Protein AF-A0A2D6GJ20-F1 (afdb_monomer_lite)

Secondary structure (DSSP, 8-state):
-GGG-HHHHS---TTTS----TT-----PPPHHHHHHHHHHHHHHTT---SSPPPP---

Structure (mmCIF, N/CA/C/O backbone):
data_AF-A0A2D6GJ20-F1
#
_entry.id   AF-A0A2D6GJ20-F1
#
loop_
_atom_site.group_PDB
_atom_site.id
_atom_site.type_symbol
_atom_site.label_atom_id
_atom_site.label_alt_id
_atom_site.label_comp_id
_atom_site.label_asym_id
_atom_site.label_entity_id
_atom_site.label_seq_id
_atom_site.pdbx_PDB_ins_code
_atom_site.Cartn_x
_atom_site.Cartn_y
_atom_site.Cartn_z
_atom_site.occupancy
_atom_site.B_iso_or_equiv
_atom_site.auth_seq_id
_atom_site.auth_comp_id
_atom_site.auth_asym_id
_atom_site.auth_atom_id
_atom_site.pdbx_PDB_model_num
ATOM 1 N N . GLY A 1 1 ? 32.293 -22.131 -23.999 1.00 57.81 1 GLY A N 1
ATOM 2 C CA . GLY A 1 1 ? 31.977 -21.433 -25.258 1.00 57.81 1 GLY A CA 1
ATOM 3 C C . GLY A 1 1 ? 32.015 -19.940 -25.024 1.00 57.81 1 GLY A C 1
ATOM 4 O O . GLY A 1 1 ? 31.242 -19.452 -24.215 1.00 57.81 1 GLY A O 1
ATOM 5 N N . ILE A 1 2 ? 32.932 -19.230 -25.683 1.00 62.91 2 ILE A N 1
ATOM 6 C CA . ILE A 1 2 ? 33.125 -17.771 -25.553 1.00 62.91 2 ILE A CA 1
ATOM 7 C C . ILE A 1 2 ? 31.881 -16.966 -25.976 1.00 62.91 2 ILE A C 1
ATOM 9 O O . ILE A 1 2 ? 31.646 -15.880 -25.459 1.00 62.91 2 ILE A O 1
ATOM 13 N N . PHE A 1 3 ? 31.050 -17.528 -26.857 1.00 61.53 3 PHE A N 1
ATOM 14 C CA . PHE A 1 3 ? 29.945 -16.825 -27.509 1.00 61.53 3 PHE A CA 1
ATOM 15 C C . PHE A 1 3 ? 28.696 -16.586 -26.652 1.00 61.53 3 PHE A C 1
ATOM 17 O O . PHE A 1 3 ? 27.867 -15.781 -27.044 1.00 61.53 3 PHE A O 1
ATOM 24 N N . LEU A 1 4 ? 28.532 -17.263 -25.512 1.00 77.75 4 LEU A N 1
ATOM 25 C CA . LEU A 1 4 ? 27.374 -17.083 -24.616 1.00 77.75 4 LEU A CA 1
ATOM 26 C C . LEU A 1 4 ? 27.785 -16.515 -23.252 1.00 77.75 4 LEU A C 1
ATOM 28 O O . LEU A 1 4 ? 27.054 -16.648 -22.278 1.00 77.75 4 LEU A O 1
ATOM 32 N N . SER A 1 5 ? 28.969 -15.900 -23.167 1.00 72.50 5 SER A N 1
ATOM 33 C CA . SER A 1 5 ? 29.457 -15.253 -21.949 1.00 72.50 5 SER A CA 1
ATOM 34 C C . SER A 1 5 ? 28.682 -13.949 -21.705 1.00 72.50 5 SER A C 1
ATOM 36 O O . SER A 1 5 ? 28.856 -12.991 -22.467 1.00 72.50 5 SER A O 1
ATOM 38 N N . PRO A 1 6 ? 27.863 -13.856 -20.638 1.00 70.56 6 PRO A N 1
ATOM 39 C CA . PRO A 1 6 ? 27.071 -12.655 -20.377 1.00 70.56 6 PRO A CA 1
ATOM 40 C C . PRO A 1 6 ? 27.953 -11.428 -20.121 1.00 70.56 6 PRO A C 1
ATOM 42 O O . PRO A 1 6 ? 27.623 -10.331 -20.549 1.00 70.56 6 PRO A O 1
ATOM 45 N N . THR A 1 7 ? 29.121 -11.618 -19.503 1.00 70.44 7 THR A N 1
ATOM 46 C CA . THR A 1 7 ? 30.081 -10.550 -19.188 1.00 70.44 7 THR A CA 1
ATOM 47 C C . THR A 1 7 ? 30.814 -9.974 -20.403 1.00 70.44 7 THR A C 1
ATOM 49 O O . THR A 1 7 ? 31.369 -8.885 -20.288 1.00 70.44 7 THR A O 1
ATOM 52 N N . ARG A 1 8 ? 30.826 -10.666 -21.556 1.00 70.44 8 ARG A N 1
ATOM 53 C CA . ARG A 1 8 ? 31.392 -10.147 -22.818 1.00 70.44 8 ARG A CA 1
ATOM 54 C C . ARG A 1 8 ? 30.347 -9.680 -23.829 1.00 70.44 8 ARG A C 1
ATOM 56 O O . ARG A 1 8 ? 30.678 -8.828 -24.645 1.00 70.44 8 ARG A O 1
ATOM 63 N N . ASN A 1 9 ? 29.123 -10.208 -23.782 1.00 77.75 9 ASN A N 1
ATOM 64 C CA . ASN A 1 9 ? 28.081 -9.873 -24.759 1.00 77.75 9 ASN A CA 1
ATOM 65 C C . ASN A 1 9 ? 27.080 -8.815 -24.279 1.00 77.75 9 ASN A C 1
ATOM 67 O O . ASN A 1 9 ? 26.521 -8.106 -25.113 1.00 77.75 9 ASN A O 1
ATOM 71 N N . LEU A 1 10 ? 26.804 -8.710 -22.972 1.00 80.44 10 LEU A N 1
ATOM 72 C CA . LEU A 1 10 ? 25.883 -7.689 -22.465 1.00 80.44 10 LEU A CA 1
ATOM 73 C C . LEU A 1 10 ? 26.608 -6.365 -22.225 1.00 80.44 10 LEU A C 1
ATOM 75 O O . LEU A 1 10 ? 27.703 -6.315 -21.667 1.00 80.44 10 LEU A O 1
ATOM 79 N N . ALA A 1 11 ? 25.941 -5.272 -22.589 1.00 79.31 11 ALA A N 1
ATOM 80 C CA . ALA A 1 11 ? 26.407 -3.929 -22.284 1.00 79.31 11 ALA A CA 1
ATOM 81 C C . ALA A 1 11 ? 26.333 -3.658 -20.772 1.00 79.31 11 ALA A C 1
ATOM 83 O O . ALA A 1 11 ? 25.276 -3.812 -20.157 1.00 79.31 11 ALA A O 1
ATOM 84 N N . ASN A 1 12 ? 27.432 -3.177 -20.181 1.00 78.38 12 ASN A N 1
ATOM 85 C CA . ASN A 1 12 ? 27.444 -2.676 -18.805 1.00 78.38 12 ASN A CA 1
ATOM 86 C C . ASN A 1 12 ? 26.850 -1.259 -18.749 1.00 78.38 12 ASN A C 1
ATOM 88 O O . ASN A 1 12 ? 27.554 -0.268 -18.575 1.00 78.38 12 ASN A O 1
ATOM 92 N N . ASN A 1 13 ? 25.536 -1.167 -18.933 1.00 86.56 13 ASN A N 1
ATOM 93 C CA . ASN A 1 13 ? 24.795 0.096 -18.972 1.00 86.56 13 ASN A CA 1
ATOM 94 C C . ASN A 1 13 ? 24.238 0.516 -17.602 1.00 86.56 13 ASN A C 1
ATOM 96 O O . ASN A 1 13 ? 23.448 1.452 -17.518 1.00 86.56 13 ASN A O 1
ATOM 100 N N . SER A 1 14 ? 24.666 -0.143 -16.525 1.00 79.56 14 SER A N 1
ATOM 101 C CA . SER A 1 14 ? 24.208 0.094 -15.151 1.00 79.56 14 SER A CA 1
ATOM 102 C C . SER A 1 14 ? 24.366 1.554 -14.694 1.00 79.56 14 SER A C 1
ATOM 104 O O . SER A 1 14 ? 23.627 2.007 -13.826 1.00 79.56 14 SER A O 1
ATOM 106 N N . ARG A 1 15 ? 25.339 2.290 -15.262 1.00 81.31 15 ARG A N 1
ATOM 107 C CA . ARG A 1 15 ? 25.604 3.714 -14.965 1.00 81.31 15 ARG A CA 1
ATOM 108 C C . ARG A 1 15 ? 24.885 4.688 -15.906 1.00 81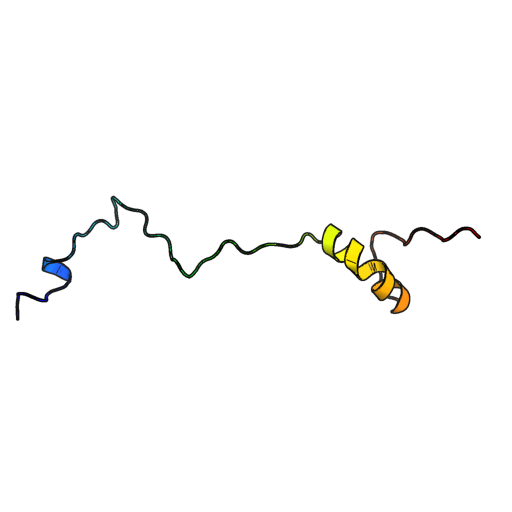.31 15 ARG A C 1
ATOM 110 O O . ARG A 1 15 ? 24.790 5.864 -15.585 1.00 81.31 15 ARG A O 1
ATOM 117 N N . GLU A 1 16 ? 24.413 4.209 -17.053 1.00 88.94 16 GLU A N 1
ATOM 118 C CA . GLU A 1 16 ? 23.735 5.010 -18.081 1.00 88.94 16 GLU A CA 1
ATOM 119 C C . GLU A 1 16 ? 22.210 4.919 -17.938 1.00 88.94 16 GLU A C 1
ATOM 121 O O . GLU A 1 16 ? 21.499 5.907 -18.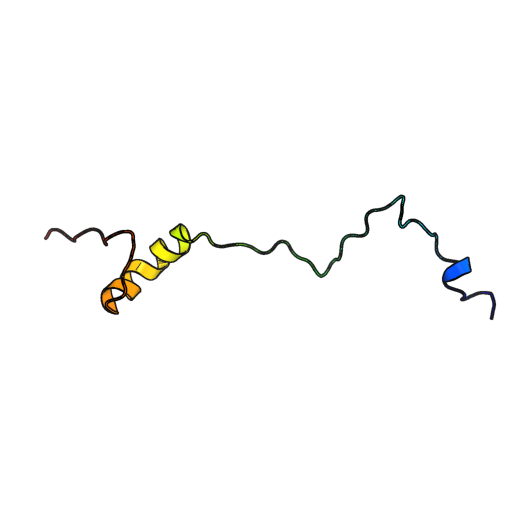101 1.00 88.94 16 GLU A O 1
ATOM 126 N N . LYS A 1 17 ? 21.696 3.728 -17.607 1.00 88.25 17 LYS A N 1
ATOM 127 C CA . LYS A 1 17 ? 20.264 3.445 -17.518 1.00 88.25 17 LYS A CA 1
ATOM 128 C C . LYS A 1 17 ? 19.880 3.061 -16.100 1.00 88.25 17 LYS A C 1
ATOM 130 O O . LYS A 1 17 ? 20.463 2.163 -15.495 1.00 88.25 17 LYS A O 1
ATOM 135 N N . ARG A 1 18 ? 18.828 3.704 -15.592 1.00 85.75 18 ARG A N 1
ATOM 136 C CA . ARG A 1 18 ? 18.176 3.289 -14.352 1.00 85.75 18 ARG A CA 1
ATOM 137 C C . ARG A 1 18 ? 17.238 2.120 -14.649 1.00 85.75 18 ARG A C 1
ATOM 139 O O . ARG A 1 18 ? 16.154 2.311 -15.193 1.00 85.75 18 ARG A O 1
ATOM 146 N N . HIS A 1 19 ? 17.646 0.921 -14.254 1.00 86.06 19 HIS A N 1
ATOM 147 C CA . HIS A 1 19 ? 16.807 -0.275 -14.322 1.00 86.06 19 HIS A CA 1
ATOM 148 C C . HIS A 1 19 ? 15.798 -0.257 -13.172 1.00 86.06 19 HIS A C 1
ATOM 150 O O . HIS A 1 19 ? 16.170 -0.368 -12.004 1.00 86.06 19 HIS A O 1
ATOM 156 N N . ILE A 1 20 ? 14.522 -0.055 -13.492 1.00 87.81 20 ILE A N 1
ATOM 157 C CA . ILE A 1 20 ? 13.432 -0.063 -12.512 1.00 87.81 20 ILE A CA 1
ATOM 158 C C . ILE A 1 20 ? 12.844 -1.470 -12.468 1.00 87.81 20 ILE A C 1
ATOM 160 O O . ILE A 1 20 ? 12.558 -2.054 -13.510 1.00 87.81 20 ILE A O 1
ATOM 164 N N . ASN A 1 21 ? 12.670 -2.007 -11.260 1.00 85.94 21 ASN A N 1
ATOM 165 C CA . ASN A 1 21 ? 12.106 -3.335 -11.060 1.00 85.94 21 ASN A CA 1
ATOM 166 C C . ASN A 1 21 ? 10.624 -3.379 -11.504 1.00 85.94 21 ASN A C 1
ATOM 168 O O . ASN A 1 21 ? 9.813 -2.683 -10.887 1.00 85.94 21 ASN A O 1
ATOM 172 N N . PRO A 1 22 ? 10.247 -4.218 -12.491 1.00 84.88 22 PRO A N 1
ATOM 173 C CA . PRO A 1 22 ? 8.854 -4.377 -12.922 1.00 84.88 22 PRO A CA 1
ATOM 174 C C . PRO A 1 22 ? 7.935 -4.938 -11.830 1.00 84.88 22 PRO A C 1
ATOM 176 O O . PRO A 1 22 ? 6.726 -4.743 -11.877 1.00 84.88 22 PRO A O 1
ATOM 179 N N . TRP A 1 23 ? 8.509 -5.611 -10.831 1.00 84.88 23 TRP A N 1
ATOM 180 C CA . TRP A 1 23 ? 7.785 -6.223 -9.717 1.00 84.88 23 TRP A CA 1
ATOM 181 C C . TRP A 1 23 ? 7.544 -5.267 -8.544 1.00 84.88 23 TRP A C 1
ATOM 183 O O . TRP A 1 23 ? 7.055 -5.699 -7.506 1.00 84.88 23 TRP A O 1
ATOM 193 N N . ASN A 1 24 ? 7.898 -3.984 -8.684 1.00 84.62 24 ASN A N 1
ATOM 194 C CA . ASN A 1 24 ? 7.633 -2.962 -7.675 1.00 84.62 24 ASN A CA 1
ATOM 195 C C . ASN A 1 24 ? 6.553 -1.981 -8.167 1.00 84.62 24 ASN A C 1
ATOM 197 O O . ASN A 1 24 ? 6.884 -0.869 -8.599 1.00 84.62 24 ASN A O 1
ATOM 201 N N . PRO A 1 25 ? 5.270 -2.386 -8.168 1.00 84.31 25 PRO A N 1
ATOM 202 C CA . PRO A 1 25 ? 4.184 -1.488 -8.523 1.00 84.31 25 PRO A CA 1
ATOM 203 C C . PRO A 1 25 ? 4.077 -0.349 -7.505 1.00 84.31 25 PRO A C 1
ATOM 205 O O . PRO A 1 25 ? 4.455 -0.482 -6.340 1.00 84.31 25 PRO A O 1
ATOM 208 N N . LYS A 1 26 ? 3.516 0.783 -7.938 1.00 84.56 26 LYS A N 1
ATOM 209 C CA . LYS A 1 26 ? 3.124 1.842 -7.006 1.00 84.56 26 LYS A CA 1
ATOM 210 C C . LYS A 1 26 ? 1.991 1.302 -6.136 1.00 84.56 26 LYS A C 1
ATOM 212 O O . LYS A 1 26 ? 0.914 1.007 -6.647 1.00 84.56 26 LYS A O 1
ATOM 217 N N . VAL A 1 27 ? 2.261 1.132 -4.846 1.00 84.06 27 VAL A N 1
ATOM 218 C CA . VAL A 1 27 ? 1.259 0.686 -3.877 1.00 84.06 27 VAL A CA 1
ATOM 219 C C . VAL A 1 27 ? 0.320 1.854 -3.589 1.00 84.06 27 VAL A C 1
ATOM 221 O O . VAL A 1 27 ? 0.775 2.970 -3.346 1.00 84.06 27 VAL A O 1
ATOM 224 N N . ASN A 1 28 ? -0.987 1.600 -3.633 1.00 85.12 28 ASN A N 1
ATOM 225 C CA . ASN A 1 28 ? -1.978 2.575 -3.197 1.00 85.12 28 ASN A CA 1
ATOM 226 C C . ASN A 1 28 ? -2.023 2.554 -1.669 1.00 85.12 28 ASN A C 1
ATOM 228 O O . ASN A 1 28 ? -2.388 1.539 -1.075 1.00 85.12 28 ASN A O 1
ATOM 232 N N . PHE A 1 29 ? -1.631 3.660 -1.045 1.00 86.38 29 PHE A N 1
ATOM 233 C CA . PHE A 1 29 ? -1.733 3.827 0.399 1.00 86.38 29 PHE A CA 1
ATOM 234 C C . PHE A 1 29 ? -3.089 4.444 0.718 1.00 86.38 29 PHE A C 1
ATOM 236 O O . PHE A 1 29 ? -3.502 5.388 0.051 1.00 86.38 29 PHE A O 1
ATOM 243 N N . ARG A 1 30 ? -3.764 3.899 1.727 1.00 86.06 30 ARG A N 1
ATOM 244 C CA . ARG A 1 30 ? -4.959 4.510 2.311 1.00 86.06 30 ARG A CA 1
ATOM 245 C C . ARG A 1 30 ? -4.526 5.376 3.479 1.00 86.06 30 ARG A C 1
ATOM 247 O O . ARG A 1 30 ? -3.681 4.950 4.272 1.00 86.06 30 ARG A O 1
ATOM 254 N N . THR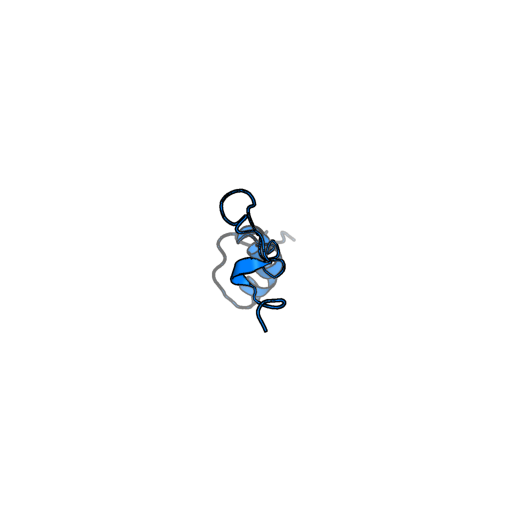 A 1 31 ? -5.057 6.587 3.559 1.00 89.88 31 THR A N 1
ATOM 255 C CA . THR A 1 31 ? -4.795 7.455 4.710 1.00 89.88 31 THR A CA 1
ATOM 256 C C . THR A 1 31 ? -5.612 6.992 5.913 1.00 89.88 31 THR A C 1
ATOM 258 O O . THR A 1 31 ? -6.623 6.305 5.769 1.00 89.88 31 THR A O 1
AT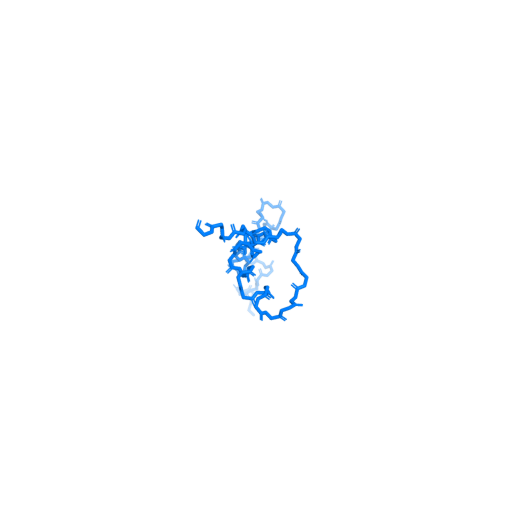OM 261 N N . TYR A 1 32 ? -5.167 7.355 7.117 1.00 86.06 32 TYR A N 1
ATOM 262 C CA . TYR A 1 32 ? -5.915 7.025 8.329 1.00 86.06 32 TYR A CA 1
ATOM 263 C C . TYR A 1 32 ? -7.320 7.644 8.310 1.00 86.06 32 TYR A C 1
ATOM 265 O O . TYR A 1 32 ? -8.274 6.959 8.646 1.00 86.06 32 TYR A O 1
ATOM 273 N N . ALA A 1 33 ? -7.454 8.876 7.809 1.00 84.88 33 ALA A N 1
ATOM 274 C CA . ALA A 1 33 ? -8.744 9.551 7.672 1.00 84.88 33 ALA A CA 1
ATOM 275 C C . ALA A 1 33 ? -9.724 8.775 6.770 1.00 84.88 33 ALA A C 1
ATOM 277 O O . ALA A 1 33 ? -10.860 8.542 7.160 1.00 84.88 33 ALA A O 1
ATOM 278 N N . GLU A 1 34 ? -9.269 8.290 5.607 1.00 84.69 34 GLU A N 1
ATOM 279 C CA . GLU A 1 34 ? -10.095 7.462 4.709 1.00 84.69 34 GLU A CA 1
ATOM 280 C C . GLU A 1 34 ? -10.535 6.146 5.368 1.00 84.69 34 GLU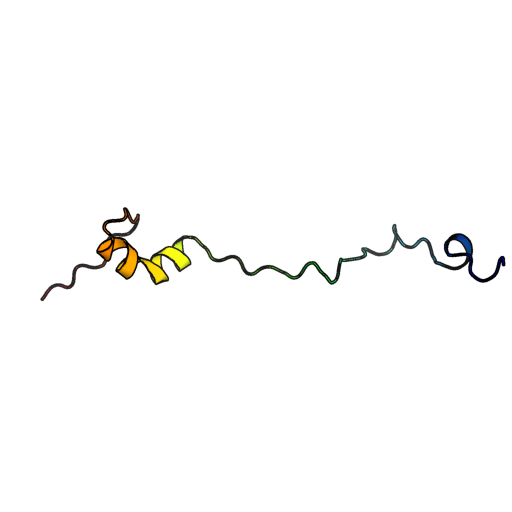 A C 1
ATOM 282 O O . GLU A 1 34 ? -11.645 5.670 5.144 1.00 84.69 34 GLU A O 1
ATOM 287 N N . TYR A 1 35 ? -9.664 5.540 6.177 1.00 86.00 35 TYR A N 1
ATOM 288 C CA . TYR A 1 35 ? -10.000 4.339 6.936 1.00 86.00 35 TYR A CA 1
ATOM 289 C C . TYR A 1 35 ? -11.009 4.641 8.054 1.00 86.00 35 TYR A C 1
ATOM 291 O O . TYR A 1 35 ? -11.980 3.911 8.230 1.00 86.00 35 TYR A O 1
ATOM 299 N N . GLU A 1 36 ? -10.815 5.725 8.796 1.00 80.88 36 GLU A N 1
ATOM 300 C CA . GLU A 1 36 ? -11.718 6.125 9.871 1.00 80.88 36 GLU A CA 1
ATOM 301 C C . GLU A 1 36 ? -13.120 6.441 9.328 1.00 80.88 36 GLU A C 1
ATOM 303 O O . GLU A 1 36 ? -14.104 5.941 9.865 1.00 80.88 36 GLU A O 1
ATOM 308 N N . ASP A 1 37 ? -13.226 7.134 8.193 1.00 83.81 37 ASP A N 1
ATOM 309 C CA . ASP A 1 37 ? -14.509 7.432 7.548 1.00 83.81 37 ASP A CA 1
ATOM 310 C C . ASP A 1 37 ? -15.268 6.178 7.080 1.00 83.81 37 ASP A C 1
ATOM 312 O O . ASP A 1 37 ? -16.489 6.107 7.224 1.00 83.81 37 ASP A O 1
ATOM 316 N N . GLU A 1 38 ? -14.570 5.161 6.562 1.00 84.00 38 GLU A N 1
ATOM 317 C CA . GLU A 1 38 ? -15.190 3.907 6.107 1.00 84.00 38 GLU A CA 1
ATOM 318 C C . GLU A 1 38 ? -15.618 2.978 7.259 1.00 84.00 38 GLU A C 1
ATOM 320 O O . GLU A 1 38 ? -16.529 2.157 7.094 1.00 84.00 38 GLU A O 1
ATOM 325 N N . PHE A 1 39 ? -14.950 3.057 8.417 1.00 82.00 39 PHE A N 1
ATOM 326 C CA . PHE A 1 39 ? -15.096 2.071 9.495 1.00 82.00 39 PHE A CA 1
ATOM 327 C C . PHE A 1 39 ? -15.611 2.631 10.826 1.00 82.00 39 PHE A C 1
ATOM 329 O O . PHE A 1 39 ? -15.990 1.828 11.684 1.00 82.00 39 PHE A O 1
ATOM 336 N N . ARG A 1 40 ? -15.723 3.953 10.997 1.00 82.44 40 ARG A N 1
ATOM 337 C CA . ARG A 1 40 ? -16.210 4.612 12.228 1.00 82.44 40 ARG A CA 1
ATOM 338 C C . ARG A 1 40 ? -17.520 4.037 12.766 1.00 82.44 40 ARG A C 1
ATOM 340 O O . ARG A 1 40 ? -17.626 3.756 13.953 1.00 82.44 40 ARG A O 1
ATOM 347 N N . GLU A 1 41 ? -18.490 3.758 11.897 1.00 81.06 41 GLU A N 1
ATOM 348 C CA . GLU A 1 41 ? -19.793 3.196 12.293 1.00 81.06 41 GLU A CA 1
ATOM 349 C C . GLU A 1 41 ? -19.653 1.812 12.942 1.00 81.06 41 GLU A C 1
ATOM 351 O O . GLU A 1 41 ? -20.343 1.476 13.905 1.00 81.06 41 GLU A O 1
ATOM 356 N N . LYS A 1 42 ? -18.720 1.002 12.433 1.00 84.31 42 LYS A N 1
ATOM 357 C CA . LYS A 1 42 ? -18.436 -0.338 12.958 1.00 84.31 42 LYS A CA 1
ATOM 358 C C . LYS A 1 42 ? -17.581 -0.279 14.219 1.00 84.31 42 LYS A C 1
ATOM 360 O O . LYS A 1 42 ? -17.755 -1.128 15.088 1.00 84.31 42 LYS A O 1
ATOM 365 N N . MET A 1 43 ? -16.680 0.697 14.319 1.00 82.94 43 MET A N 1
ATOM 366 C CA . MET A 1 43 ? -15.813 0.885 15.483 1.00 82.94 43 MET A CA 1
ATOM 367 C C . MET A 1 43 ? -16.586 1.364 16.703 1.00 82.94 43 MET A C 1
ATOM 369 O O . MET A 1 43 ? -16.439 0.773 17.769 1.00 82.94 43 MET A O 1
ATOM 373 N N . VAL A 1 44 ? -17.475 2.345 16.532 1.00 81.94 44 VAL A N 1
ATOM 374 C CA . VAL A 1 44 ? -18.330 2.830 17.623 1.00 81.94 44 VAL A CA 1
ATOM 375 C C . VAL A 1 44 ? -19.275 1.733 18.105 1.00 81.94 44 VAL A C 1
ATOM 377 O O . VAL A 1 44 ? -19.447 1.557 19.304 1.00 81.94 44 VAL A O 1
ATOM 380 N N . LYS A 1 45 ? -19.818 0.912 17.198 1.00 82.62 45 LYS A N 1
ATOM 381 C CA . LYS A 1 45 ? -20.649 -0.244 17.575 1.00 82.62 45 LYS A CA 1
ATOM 382 C C . LYS A 1 45 ? -19.888 -1.321 18.365 1.00 82.62 45 LYS A C 1
ATOM 384 O O . LYS A 1 45 ? -20.512 -2.128 19.048 1.00 82.62 45 LYS A O 1
ATOM 389 N N . ALA A 1 46 ? -18.568 -1.371 18.224 1.00 83.06 46 ALA A N 1
ATOM 390 C CA . ALA A 1 46 ? -17.693 -2.312 18.910 1.00 83.06 46 ALA A CA 1
ATOM 391 C C . ALA A 1 46 ? -16.977 -1.683 20.123 1.00 83.06 46 ALA A C 1
ATOM 393 O O . ALA A 1 46 ? -16.033 -2.282 20.635 1.00 83.06 46 ALA A O 1
ATOM 394 N N . ASP A 1 47 ? -17.409 -0.493 20.562 1.00 80.44 47 ASP A N 1
ATOM 395 C CA . ASP A 1 47 ? -16.844 0.267 21.684 1.00 80.44 47 ASP A CA 1
ATOM 396 C C . ASP A 1 47 ? -15.337 0.579 21.542 1.00 80.44 47 ASP A C 1
ATOM 398 O O . ASP A 1 47 ? -14.612 0.689 22.534 1.00 80.44 47 ASP A O 1
ATOM 402 N N . LEU A 1 48 ? -14.834 0.728 20.306 1.00 80.75 48 LEU A N 1
ATOM 403 C CA . LEU A 1 48 ? -13.454 1.160 20.062 1.00 80.75 48 LEU A CA 1
ATOM 404 C C . LEU A 1 48 ? -13.324 2.694 20.077 1.00 80.75 48 LEU A C 1
ATOM 406 O O . LEU A 1 48 ? -14.168 3.391 19.505 1.00 80.75 48 LEU A O 1
ATOM 410 N N . PRO A 1 49 ? -12.237 3.236 20.661 1.00 76.88 49 PRO A N 1
ATOM 411 C CA . PRO A 1 49 ? -11.966 4.668 20.624 1.00 76.88 49 PRO A CA 1
ATOM 412 C C . PRO A 1 49 ? -11.671 5.116 19.186 1.00 76.88 49 PRO A C 1
ATOM 414 O O . PRO A 1 49 ? -10.823 4.538 18.508 1.00 76.88 49 PRO A O 1
ATOM 417 N N . THR A 1 50 ? -12.389 6.146 18.743 1.00 79.12 50 THR A N 1
ATOM 418 C CA . THR A 1 50 ? -12.272 6.790 17.423 1.00 79.12 50 THR A CA 1
ATOM 419 C C . THR A 1 50 ? -11.925 8.267 17.660 1.00 79.12 50 THR A C 1
ATOM 421 O O . THR A 1 50 ? -12.390 8.833 18.651 1.00 79.12 50 THR A O 1
ATOM 424 N N . GLU A 1 51 ? -11.085 8.881 16.824 1.00 74.06 51 GLU A N 1
ATOM 425 C CA . GLU A 1 51 ? -10.638 10.275 17.006 1.00 74.06 51 GLU A CA 1
ATOM 426 C C . GLU A 1 51 ? -11.767 11.256 16.657 1.00 74.06 51 GLU A C 1
ATOM 428 O O . GLU A 1 51 ? -11.955 12.275 17.326 1.00 74.06 51 GLU A O 1
ATOM 433 N N . VAL A 1 52 ? -12.560 10.926 15.634 1.00 75.69 52 VAL A N 1
ATOM 434 C CA . VAL A 1 52 ? -13.742 11.696 15.237 1.00 75.69 52 VAL A CA 1
ATOM 435 C C . VAL A 1 52 ? -15.011 11.032 15.786 1.00 75.69 52 VAL A C 1
ATOM 437 O O . VAL A 1 52 ? -15.335 9.907 15.393 1.00 75.69 52 VAL A O 1
ATOM 440 N N . PRO A 1 53 ? -15.780 11.701 16.669 1.00 69.44 53 PRO A N 1
ATOM 441 C CA . PRO A 1 53 ? -17.075 11.183 17.093 1.00 69.44 53 PRO A CA 1
ATOM 442 C C . PRO A 1 53 ? -18.039 11.130 15.899 1.00 69.44 53 PRO A C 1
ATOM 444 O O . PRO A 1 53 ? -18.037 12.018 15.043 1.00 69.44 53 PRO A O 1
ATOM 447 N N . LEU A 1 54 ? -18.875 10.088 15.837 1.00 68.00 54 LEU A N 1
ATOM 448 C CA . LEU A 1 54 ? -19.938 10.007 14.833 1.00 68.00 54 LEU A CA 1
ATOM 449 C C . LEU A 1 54 ? -20.864 11.229 14.943 1.00 68.00 54 LEU A C 1
ATOM 451 O O . LEU A 1 54 ? -21.122 11.692 16.057 1.00 68.00 54 LEU A O 1
ATOM 455 N N . PRO A 1 55 ? -21.391 11.747 13.817 1.00 65.06 55 PRO A N 1
ATOM 456 C CA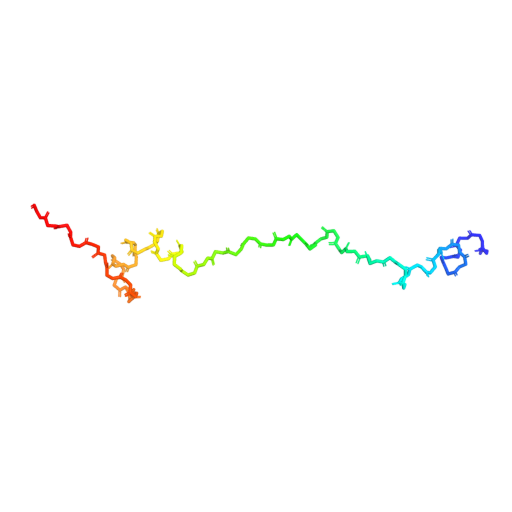 . PRO A 1 55 ? -22.437 12.755 13.878 1.00 65.06 55 PRO A CA 1
ATOM 457 C C . PRO A 1 55 ? -23.641 12.164 14.621 1.00 65.06 55 PRO A C 1
ATOM 459 O O . PRO A 1 55 ? -24.180 11.136 14.216 1.00 65.06 55 PRO A O 1
ATOM 462 N N . GLU A 1 56 ? -24.032 12.797 15.726 1.00 60.03 56 GLU A N 1
ATOM 463 C CA . GLU A 1 56 ? -25.237 12.437 16.471 1.00 60.03 56 GLU A CA 1
ATOM 464 C C . GLU A 1 56 ? -26.450 12.618 15.546 1.00 60.03 56 GLU A C 1
ATOM 466 O O . GLU A 1 56 ? -26.731 13.736 15.101 1.00 60.03 56 GLU A O 1
ATOM 471 N N . GLU A 1 57 ? -27.161 11.530 15.234 1.00 59.03 57 GLU A N 1
ATOM 472 C CA . GLU A 1 57 ? -28.491 11.615 14.630 1.00 59.03 57 GLU A CA 1
ATOM 473 C C . GLU A 1 57 ? -29.407 12.324 15.636 1.00 59.03 57 GLU A C 1
ATOM 475 O O . GLU A 1 57 ? -29.877 11.735 16.608 1.00 59.03 57 GLU A O 1
ATOM 480 N N . LYS A 1 58 ? -29.600 13.632 15.440 1.00 47.19 58 LYS A N 1
ATOM 481 C CA . LYS A 1 58 ? -30.675 14.379 16.092 1.00 47.19 58 LYS A CA 1
ATOM 482 C C . LYS A 1 58 ? -31.980 13.972 15.415 1.00 47.19 58 LYS A C 1
ATOM 484 O O . LYS A 1 58 ? -32.095 14.135 14.201 1.00 47.19 58 LYS A O 1
ATOM 489 N N . GLU A 1 59 ? -32.875 13.415 16.230 1.00 41.34 59 GLU A N 1
ATOM 490 C CA . GLU A 1 59 ? -34.245 12.978 15.911 1.00 41.34 59 GLU A CA 1
ATOM 491 C C . GLU A 1 59 ? -35.027 13.936 14.999 1.00 41.34 59 GLU A C 1
ATOM 493 O O . GLU A 1 59 ? -34.898 15.175 15.163 1.00 41.34 59 GLU A O 1
#

Radius of gyration: 26.81 Å; chains: 1; bounding box: 67×36×49 Å

Sequence (59 aa):
GIFLSPTRNLANNSREKRHINPWNPKVNFRTYAEYEDEFREKMVKADLPTEVPLPEEKE

pLDDT: mean 78.18, std 10.18, range [41.34, 89.88]

Foldseek 3Di:
DVVPPCVPPDDPCVVVDDDDDPPDDDDDDDDPVNVCVVCVVVCVVVVHDGPDHDPDPDD